Protein AF-A0A7D9LMB5-F1 (afdb_monomer_lite)

Sequence (151 aa):
MSSENQNLAYFPDQPIGTRLKKPTEKGKAYQLEILSQKRQTCYHKLSSLTQRAYEILDAENQISTLETLEDIRDVLDKSKEELNHAQNNLYELLKNESERRESYNWFDLQDQEFMECRLRLIERIQLLEKVQSQNSIAKSVTSGKSRRSEA

Secondary structure (DSSP, 8-state):
---------------------PPPHHHHHHHHHHHHHHHHHHHHHHHHHHHHHHHHHH-TT----HHHHHHHHHHHHHHHHHHHHHHHHHHHH--SHHHHHHHHHHHHHHHHHHHHHHHHHHHHHHHHHHHHHHHHHHHHGGG--------

pLDDT: mean 82.56, std 18.12, range [38.66, 97.94]

Structure (mmCIF, N/CA/C/O backbone):
data_AF-A0A7D9LMB5-F1
#
_entry.id   AF-A0A7D9LMB5-F1
#
loop_
_atom_site.group_PDB
_atom_site.id
_atom_site.type_symbol
_atom_site.label_atom_id
_atom_site.label_alt_id
_atom_site.label_comp_id
_atom_site.label_asym_id
_atom_site.label_entity_id
_atom_site.label_seq_id
_atom_site.pdbx_PDB_ins_code
_atom_site.Cartn_x
_atom_site.Cartn_y
_atom_site.Cartn_z
_atom_site.occupancy
_atom_site.B_iso_or_equiv
_atom_site.auth_seq_id
_atom_site.auth_comp_id
_atom_site.auth_asym_id
_atom_site.auth_atom_id
_atom_site.pdbx_PDB_model_num
ATOM 1 N N . MET A 1 1 ? -9.142 54.000 -62.319 1.00 38.81 1 MET A N 1
ATOM 2 C CA . MET A 1 1 ? -9.589 52.591 -62.370 1.00 38.81 1 MET A CA 1
ATOM 3 C C . MET A 1 1 ? -8.598 51.813 -61.520 1.00 38.81 1 MET A C 1
ATOM 5 O O . MET A 1 1 ? -7.427 51.816 -61.859 1.00 38.81 1 MET A O 1
ATOM 9 N N . SER A 1 2 ? -8.934 51.631 -60.240 1.00 38.66 2 SER A N 1
ATOM 10 C CA . SER A 1 2 ? -9.395 50.347 -59.664 1.00 38.66 2 SER A CA 1
ATOM 11 C C . SER A 1 2 ? -8.253 49.331 -59.602 1.00 38.66 2 SER A C 1
ATOM 13 O O . SER A 1 2 ? -7.862 48.820 -60.640 1.00 38.66 2 SER A O 1
ATOM 15 N N . SER A 1 3 ? -7.594 49.240 -58.438 1.00 44.47 3 SER A N 1
ATOM 16 C CA . SER A 1 3 ? -7.675 48.105 -57.480 1.00 44.47 3 SER A CA 1
ATOM 17 C C . SER A 1 3 ? -6.610 47.050 -57.849 1.00 44.47 3 SER A C 1
ATOM 19 O O . SER A 1 3 ? -6.440 46.764 -59.018 1.00 44.47 3 SER A O 1
ATOM 21 N N . GLU A 1 4 ? -5.777 46.492 -56.971 1.00 41.88 4 GLU A N 1
ATOM 22 C CA . GLU A 1 4 ? -6.090 45.828 -55.708 1.00 41.88 4 GLU A CA 1
ATOM 23 C C . GLU A 1 4 ? -4.864 45.778 -54.775 1.00 41.88 4 GLU A C 1
ATOM 25 O O . GLU A 1 4 ? -3.733 45.530 -55.189 1.00 41.88 4 GLU A O 1
ATOM 30 N N . ASN A 1 5 ? -5.138 45.969 -53.484 1.00 48.66 5 ASN A N 1
ATOM 31 C CA . ASN A 1 5 ? -4.296 45.557 -52.365 1.00 48.66 5 ASN A CA 1
ATOM 32 C C . ASN A 1 5 ? -4.100 44.039 -52.364 1.00 48.66 5 ASN A C 1
ATOM 34 O O . ASN A 1 5 ? -5.105 43.337 -52.438 1.00 48.66 5 ASN A O 1
ATOM 38 N N . GLN A 1 6 ? -2.898 43.545 -52.048 1.00 45.28 6 GLN A N 1
ATOM 39 C CA . GLN A 1 6 ? -2.779 42.347 -51.207 1.00 45.28 6 GLN A CA 1
ATOM 40 C C . GLN A 1 6 ? -1.680 42.525 -50.155 1.00 45.28 6 GLN A C 1
ATOM 42 O O . GLN A 1 6 ? -0.486 42.545 -50.437 1.00 45.28 6 GLN A O 1
ATOM 47 N N . ASN A 1 7 ? -2.165 42.680 -48.921 1.00 46.47 7 ASN A N 1
ATOM 48 C CA . ASN A 1 7 ? -1.457 42.555 -47.658 1.00 46.47 7 ASN A CA 1
ATOM 49 C C . ASN A 1 7 ? -0.517 41.343 -47.659 1.00 46.47 7 ASN A C 1
ATOM 51 O O . ASN A 1 7 ? -0.985 40.205 -47.606 1.00 46.47 7 ASN A O 1
ATOM 55 N N . LEU A 1 8 ? 0.794 41.575 -47.611 1.00 44.53 8 LEU A N 1
ATOM 56 C CA . LEU A 1 8 ? 1.722 40.550 -47.147 1.00 44.53 8 LEU A CA 1
ATOM 57 C C . LEU A 1 8 ? 1.711 40.600 -45.617 1.00 44.53 8 LEU A C 1
ATOM 59 O O . LEU A 1 8 ? 2.386 41.422 -44.998 1.00 44.53 8 LEU A O 1
ATOM 63 N N . ALA A 1 9 ? 0.844 39.784 -45.019 1.00 45.38 9 ALA A N 1
ATOM 64 C CA . ALA A 1 9 ? 0.726 39.658 -43.577 1.00 45.38 9 ALA A CA 1
ATOM 65 C C . ALA A 1 9 ? 2.089 39.296 -42.968 1.00 45.38 9 ALA A C 1
ATOM 67 O O . ALA A 1 9 ? 2.679 38.258 -43.268 1.00 45.38 9 ALA A O 1
ATOM 68 N N . TYR A 1 10 ? 2.574 40.179 -42.102 1.00 45.78 10 TYR A N 1
ATOM 69 C CA . TYR A 1 10 ? 3.621 39.891 -41.138 1.00 45.78 10 TYR A CA 1
ATOM 70 C C . TYR A 1 10 ? 3.111 38.785 -40.204 1.00 45.78 10 TYR A C 1
ATOM 72 O O . TYR A 1 10 ? 2.199 39.013 -39.410 1.00 45.78 10 TYR A O 1
ATOM 80 N N . PHE A 1 11 ? 3.666 37.580 -40.331 1.00 51.88 11 PHE A N 1
ATOM 81 C CA . PHE A 1 11 ? 3.482 36.497 -39.368 1.00 51.88 11 PHE A CA 1
ATOM 82 C C . PHE A 1 11 ? 4.656 36.542 -38.381 1.00 51.88 11 PHE A C 1
ATOM 84 O O . PHE A 1 11 ? 5.750 36.113 -38.751 1.00 51.88 11 PHE A O 1
ATOM 91 N N . PRO A 1 12 ? 4.484 37.075 -37.158 1.00 51.28 12 PRO A N 1
ATOM 92 C CA . PRO A 1 12 ? 5.524 36.995 -36.144 1.00 51.28 12 PRO A CA 1
ATOM 93 C C . PRO A 1 12 ? 5.717 35.535 -35.714 1.00 51.28 12 PRO A C 1
ATOM 95 O O . PRO A 1 12 ? 4.763 34.860 -35.331 1.00 51.28 12 PRO A O 1
ATOM 98 N N . ASP A 1 13 ? 6.963 35.077 -35.834 1.00 54.03 13 ASP A N 1
ATOM 99 C CA . ASP A 1 13 ? 7.607 33.950 -35.158 1.00 54.03 13 ASP A CA 1
ATOM 100 C C . ASP A 1 13 ? 6.711 32.767 -34.756 1.00 54.03 13 ASP A C 1
ATOM 102 O O . ASP A 1 13 ? 6.227 32.650 -33.629 1.00 54.03 13 ASP A O 1
ATOM 106 N N . GLN A 1 14 ? 6.610 31.786 -35.657 1.00 54.12 14 GLN A N 1
ATOM 107 C CA . GLN A 1 14 ? 6.422 30.399 -35.231 1.00 54.12 14 GLN A CA 1
ATOM 108 C C . GLN A 1 14 ? 7.579 30.050 -34.276 1.00 54.12 14 GLN A C 1
ATOM 110 O O . GLN A 1 14 ? 8.737 30.208 -34.677 1.00 54.12 14 GLN A O 1
ATOM 115 N N . PRO A 1 15 ? 7.326 29.582 -33.038 1.00 53.38 15 PRO A N 1
ATOM 116 C CA . PRO A 1 15 ? 8.402 29.194 -32.141 1.00 53.38 15 PRO A CA 1
ATOM 117 C C . PRO A 1 15 ? 9.243 28.113 -32.823 1.00 53.38 15 PRO A C 1
ATOM 119 O O . PRO A 1 15 ? 8.756 27.023 -33.132 1.00 53.38 15 PRO A O 1
ATOM 122 N N . ILE A 1 16 ? 10.506 28.459 -33.092 1.00 54.38 16 ILE A N 1
ATOM 123 C CA . ILE A 1 16 ? 11.532 27.584 -33.657 1.00 54.38 16 ILE A CA 1
ATOM 124 C C . ILE A 1 16 ? 11.484 26.276 -32.879 1.00 54.38 16 ILE A C 1
ATOM 126 O O . ILE A 1 16 ? 11.693 26.261 -31.665 1.00 54.38 16 ILE A O 1
ATOM 130 N N . GLY A 1 17 ? 11.145 25.203 -33.597 1.00 55.44 17 GLY A N 1
ATOM 131 C CA . GLY A 1 17 ? 10.795 23.912 -33.032 1.00 55.44 17 GLY A CA 1
ATOM 132 C C . GLY A 1 17 ? 11.719 23.516 -31.890 1.00 55.44 17 GLY A C 1
ATOM 133 O O . GLY A 1 17 ? 12.920 23.302 -32.078 1.00 55.44 17 GLY A O 1
ATOM 134 N N . THR A 1 18 ? 11.144 23.373 -30.700 1.00 56.66 18 THR A N 1
ATOM 135 C CA . THR A 1 18 ? 11.767 22.624 -29.618 1.00 56.66 18 THR A CA 1
ATOM 136 C C . THR A 1 18 ? 12.031 21.227 -30.159 1.00 56.66 18 THR A C 1
ATOM 138 O O . THR A 1 18 ? 11.128 20.409 -30.320 1.00 56.66 18 THR A O 1
ATOM 141 N N . ARG A 1 19 ? 13.287 20.968 -30.538 1.00 60.69 19 ARG A N 1
ATOM 142 C CA . ARG A 1 19 ? 13.733 19.677 -31.058 1.00 60.69 19 ARG A CA 1
ATOM 143 C C . ARG A 1 19 ? 13.416 18.632 -29.991 1.00 60.69 19 ARG A C 1
ATOM 145 O O . ARG A 1 19 ? 14.155 18.517 -29.015 1.00 60.69 19 ARG A O 1
ATOM 152 N N . LEU A 1 20 ? 12.313 17.902 -30.161 1.00 61.50 20 LEU A N 1
ATOM 153 C CA . LEU A 1 20 ? 11.923 16.788 -29.301 1.00 61.50 20 LEU A CA 1
ATOM 154 C C . LEU A 1 20 ? 13.068 15.773 -29.326 1.00 61.50 20 LEU A C 1
ATOM 156 O O . LEU A 1 20 ? 13.215 14.996 -30.273 1.00 61.50 20 LEU A O 1
ATOM 160 N N . LYS A 1 21 ? 13.941 15.823 -28.313 1.00 68.25 21 LYS A N 1
ATOM 161 C CA . LYS A 1 21 ? 15.036 14.867 -28.159 1.00 68.25 21 LYS A CA 1
ATOM 162 C C . LYS A 1 21 ? 14.401 13.515 -27.865 1.00 68.25 21 LYS A C 1
ATOM 164 O O . LYS A 1 21 ? 13.998 13.247 -26.739 1.00 68.25 21 LYS A O 1
ATOM 169 N N . LYS A 1 22 ? 14.291 12.666 -28.890 1.00 72.81 22 LYS A N 1
ATOM 170 C CA . LYS A 1 22 ? 13.880 11.273 -28.706 1.00 72.81 22 LYS A CA 1
ATOM 171 C C . LYS A 1 22 ? 14.937 10.594 -27.823 1.00 72.81 22 LYS A C 1
ATOM 173 O O . LYS A 1 22 ? 16.111 10.614 -28.200 1.00 72.81 22 LYS A O 1
ATOM 178 N N . PRO A 1 23 ? 14.565 10.025 -26.665 1.00 68.94 23 PRO A N 1
ATOM 179 C CA . PRO A 1 23 ? 15.533 9.391 -25.783 1.00 68.94 23 PRO A CA 1
ATOM 180 C C . PRO A 1 23 ? 16.210 8.214 -26.491 1.00 68.94 23 PRO A C 1
ATOM 182 O O . PRO A 1 23 ? 15.557 7.427 -27.192 1.00 68.94 23 PRO A O 1
ATOM 185 N N . THR A 1 24 ? 17.529 8.118 -26.310 1.00 83.94 24 THR A N 1
ATOM 186 C CA . THR A 1 24 ? 18.348 7.001 -26.795 1.00 83.94 24 THR A CA 1
ATOM 187 C C . THR A 1 24 ? 17.930 5.707 -26.097 1.00 83.94 24 THR A C 1
ATOM 189 O O . THR A 1 24 ? 17.297 5.742 -25.043 1.00 83.94 24 THR A O 1
ATOM 192 N N . GLU A 1 25 ? 18.280 4.549 -26.655 1.00 83.31 25 GLU A N 1
ATOM 193 C CA . GLU A 1 25 ? 17.993 3.260 -26.004 1.00 83.31 25 GLU A CA 1
ATOM 194 C C . GLU A 1 25 ? 18.604 3.178 -24.602 1.00 83.31 25 GLU A C 1
ATOM 196 O O . GLU A 1 25 ? 17.911 2.808 -23.659 1.00 83.31 25 GLU A O 1
ATOM 201 N N . LYS A 1 26 ? 19.846 3.655 -24.439 1.00 86.06 26 LYS A N 1
ATOM 202 C CA . LYS A 1 26 ? 20.494 3.788 -23.125 1.00 86.06 26 LYS A CA 1
ATOM 203 C C . LYS A 1 26 ? 19.705 4.693 -22.174 1.00 86.06 26 LYS A C 1
ATOM 205 O O . LYS A 1 26 ? 19.551 4.358 -21.007 1.00 86.06 26 LYS A O 1
ATOM 210 N N . GLY A 1 27 ? 19.172 5.811 -22.671 1.00 87.25 27 GLY A N 1
ATOM 211 C CA . GLY A 1 27 ? 18.335 6.712 -21.874 1.00 87.25 27 GLY A CA 1
ATOM 212 C C . GLY A 1 27 ? 17.023 6.065 -21.422 1.00 87.25 27 GLY A C 1
ATOM 213 O O . GLY A 1 27 ? 16.609 6.260 -20.285 1.00 87.25 27 GLY A O 1
ATOM 214 N N . LYS A 1 28 ? 16.396 5.249 -22.278 1.00 86.94 28 LYS A N 1
ATOM 215 C CA . LYS A 1 28 ? 15.177 4.500 -21.929 1.00 86.94 28 LYS A CA 1
ATOM 216 C C . LYS A 1 28 ? 15.451 3.409 -20.900 1.00 86.94 28 LYS A C 1
ATOM 218 O O . LYS A 1 28 ? 14.679 3.275 -19.960 1.00 86.94 28 LYS A O 1
ATOM 223 N N . ALA A 1 29 ? 16.544 2.664 -21.063 1.00 89.12 29 ALA A N 1
ATOM 224 C CA . ALA A 1 29 ? 16.953 1.639 -20.106 1.00 89.12 29 ALA A CA 1
ATOM 225 C C . ALA A 1 29 ? 17.210 2.243 -18.716 1.00 89.12 29 ALA A C 1
ATOM 227 O O . ALA A 1 29 ? 16.677 1.753 -17.726 1.00 89.12 29 ALA A O 1
ATOM 228 N N . TYR A 1 30 ? 17.928 3.367 -18.657 1.00 92.56 30 TYR A N 1
ATOM 229 C CA . TYR A 1 30 ? 18.159 4.095 -17.409 1.00 92.56 30 TYR A CA 1
ATOM 230 C C . TYR A 1 30 ? 16.855 4.590 -16.762 1.00 92.56 30 TYR A C 1
ATOM 232 O O . TYR A 1 30 ? 16.664 4.482 -15.554 1.00 92.56 30 TYR A O 1
ATOM 240 N N . GLN A 1 31 ? 15.915 5.098 -17.564 1.00 92.81 31 GLN A N 1
ATOM 241 C CA . GLN A 1 31 ? 14.616 5.537 -17.056 1.00 92.81 31 GLN A CA 1
ATOM 242 C C . GLN A 1 31 ? 13.784 4.373 -16.494 1.00 92.81 31 GLN A C 1
ATOM 244 O O . GLN A 1 31 ? 13.167 4.522 -15.441 1.00 92.81 31 GLN A O 1
ATOM 249 N N . LEU A 1 32 ? 13.784 3.219 -17.168 1.00 93.44 32 LEU A N 1
ATOM 250 C CA . LEU A 1 32 ? 13.135 2.000 -16.676 1.00 93.44 32 LEU A CA 1
ATOM 251 C C . LEU A 1 32 ? 13.726 1.549 -15.338 1.00 93.44 32 LEU A C 1
ATOM 253 O O . LEU A 1 32 ? 12.975 1.205 -14.428 1.00 93.44 32 LEU A O 1
ATOM 257 N N . GLU A 1 33 ? 15.050 1.602 -15.196 1.00 95.31 33 GLU A N 1
ATOM 258 C CA . GLU A 1 33 ? 15.733 1.265 -13.948 1.00 95.31 33 GLU A CA 1
ATOM 259 C C . GLU A 1 33 ? 15.295 2.182 -12.796 1.00 95.31 33 GLU A C 1
ATOM 261 O O . GLU A 1 33 ? 14.884 1.688 -11.746 1.00 95.31 33 GLU A O 1
ATOM 266 N N . ILE A 1 34 ? 15.285 3.504 -13.009 1.00 96.50 34 ILE A N 1
ATOM 267 C CA . ILE A 1 34 ? 14.823 4.472 -12.000 1.00 96.50 34 ILE A CA 1
ATOM 268 C C . ILE A 1 34 ? 13.377 4.188 -11.580 1.00 96.50 34 ILE A C 1
ATOM 270 O O . ILE A 1 34 ? 13.056 4.200 -10.390 1.00 96.50 34 ILE A O 1
ATOM 274 N N . LEU A 1 35 ? 12.483 3.953 -12.542 1.00 95.75 35 LEU A N 1
ATOM 275 C CA . LEU A 1 35 ? 11.070 3.706 -12.250 1.00 95.75 35 LEU A CA 1
ATOM 276 C C . LEU A 1 35 ? 10.861 2.373 -11.526 1.00 95.75 35 LEU A C 1
ATOM 278 O O . LEU A 1 35 ? 10.052 2.308 -10.602 1.00 95.75 35 LEU A O 1
ATOM 282 N N . SER A 1 36 ? 11.627 1.343 -11.891 1.00 95.50 36 SER A N 1
ATOM 283 C CA . SER A 1 36 ? 11.635 0.055 -11.197 1.00 95.50 36 SER A CA 1
ATOM 284 C C . SER A 1 36 ? 12.076 0.212 -9.739 1.00 95.50 36 SER A C 1
ATOM 286 O O . SER A 1 36 ? 11.372 -0.225 -8.828 1.00 95.50 36 SER A O 1
ATOM 288 N N . GLN A 1 37 ? 13.179 0.928 -9.496 1.00 97.06 37 GLN A N 1
ATOM 289 C CA . GLN A 1 37 ? 13.660 1.222 -8.143 1.00 97.06 37 GLN A CA 1
ATOM 290 C C . GLN A 1 37 ? 12.632 2.026 -7.339 1.00 97.06 37 GLN A C 1
ATOM 292 O O . GLN A 1 37 ? 12.371 1.717 -6.177 1.00 97.06 37 GLN A O 1
ATOM 297 N N . LYS A 1 38 ? 11.994 3.029 -7.954 1.00 97.31 38 LYS A N 1
ATOM 298 C CA . LYS A 1 38 ? 10.933 3.810 -7.306 1.00 97.31 38 LYS A CA 1
ATOM 299 C C . LYS A 1 38 ? 9.752 2.928 -6.900 1.00 97.31 38 LYS A C 1
ATOM 301 O O . LYS A 1 38 ? 9.298 3.025 -5.762 1.00 97.31 38 LYS A O 1
ATOM 306 N N . ARG A 1 39 ? 9.282 2.052 -7.796 1.00 97.44 39 ARG A N 1
ATOM 307 C CA . ARG A 1 39 ? 8.217 1.085 -7.494 1.00 97.44 39 ARG A CA 1
ATOM 308 C C . ARG A 1 39 ? 8.601 0.198 -6.315 1.00 97.44 39 ARG A C 1
ATOM 310 O O . ARG A 1 39 ? 7.799 0.034 -5.402 1.00 97.44 39 ARG A O 1
ATOM 317 N N . GLN A 1 40 ? 9.827 -0.319 -6.314 1.00 97.38 40 GLN A N 1
ATOM 318 C CA . GLN A 1 40 ? 10.319 -1.192 -5.254 1.00 97.38 40 GLN A CA 1
ATOM 319 C C . GLN A 1 40 ? 10.362 -0.480 -3.894 1.00 97.38 40 GLN A C 1
ATOM 321 O O . GLN A 1 40 ? 9.927 -1.036 -2.889 1.00 97.38 40 GLN A O 1
ATOM 326 N N . THR A 1 41 ? 10.807 0.777 -3.861 1.00 97.94 41 THR A N 1
ATOM 327 C CA . THR A 1 41 ? 10.800 1.602 -2.644 1.00 97.94 41 THR A CA 1
ATOM 328 C C . THR A 1 41 ? 9.383 1.838 -2.119 1.00 97.94 41 THR A C 1
ATOM 330 O O . THR A 1 41 ? 9.131 1.644 -0.929 1.00 97.94 41 THR A O 1
ATOM 333 N N . CYS A 1 42 ? 8.440 2.218 -2.990 1.00 97.38 42 CYS A N 1
ATOM 334 C CA . CYS A 1 42 ? 7.035 2.391 -2.606 1.00 97.38 42 CYS A CA 1
ATOM 335 C C . CYS A 1 42 ? 6.432 1.082 -2.078 1.00 97.38 42 CYS A C 1
ATOM 337 O O . CYS A 1 42 ? 5.716 1.091 -1.080 1.00 97.38 42 CYS A O 1
ATOM 339 N N . TYR A 1 43 ? 6.768 -0.044 -2.705 1.00 97.56 43 TYR A N 1
ATOM 340 C CA . TYR A 1 43 ? 6.327 -1.361 -2.265 1.00 97.56 43 TYR A CA 1
ATOM 341 C C . TYR A 1 43 ? 6.865 -1.728 -0.882 1.00 97.56 43 TYR A C 1
ATOM 343 O O . TYR A 1 43 ? 6.082 -2.092 -0.015 1.00 97.56 43 TYR A O 1
ATOM 351 N N . HIS A 1 44 ? 8.167 -1.580 -0.629 1.00 97.50 44 HIS A N 1
ATOM 352 C CA . HIS A 1 44 ? 8.736 -1.870 0.690 1.00 97.50 44 HIS A CA 1
ATOM 353 C C . HIS A 1 44 ? 8.106 -1.019 1.796 1.00 97.50 44 HIS A C 1
ATOM 355 O O . HIS A 1 44 ? 7.835 -1.515 2.892 1.00 97.50 44 HIS A O 1
ATOM 361 N N . LYS A 1 45 ? 7.812 0.251 1.498 1.00 97.31 45 LYS A N 1
ATOM 362 C CA . LYS A 1 45 ? 7.071 1.121 2.413 1.00 97.31 45 LYS A CA 1
ATOM 363 C C . LYS A 1 45 ? 5.668 0.567 2.685 1.00 97.31 45 LYS A C 1
ATOM 365 O O . LYS A 1 45 ? 5.309 0.407 3.845 1.00 97.31 45 LYS A O 1
ATOM 370 N N . LEU A 1 46 ? 4.904 0.222 1.648 1.00 97.06 46 LEU A N 1
ATOM 371 C CA . LEU A 1 46 ? 3.563 -0.349 1.808 1.00 97.06 46 LEU A CA 1
ATOM 372 C C . LEU A 1 46 ? 3.583 -1.680 2.577 1.00 97.06 46 LEU A C 1
ATOM 374 O O . LEU A 1 46 ? 2.795 -1.867 3.497 1.00 97.06 46 LEU A O 1
ATOM 378 N N . SER A 1 47 ? 4.505 -2.578 2.235 1.00 97.00 47 SER A N 1
ATOM 379 C CA . SER A 1 47 ? 4.661 -3.891 2.868 1.00 97.00 47 SER A CA 1
ATOM 380 C C . SER A 1 47 ? 5.004 -3.762 4.355 1.00 97.00 47 SER A C 1
ATOM 382 O O . SER A 1 47 ? 4.361 -4.392 5.188 1.00 97.00 47 SER A O 1
ATOM 384 N N . SER A 1 48 ? 5.932 -2.872 4.725 1.00 96.50 48 SER A N 1
ATOM 385 C CA . SER A 1 48 ? 6.263 -2.641 6.141 1.00 96.50 48 SER A CA 1
ATOM 386 C C . SER A 1 48 ? 5.101 -2.042 6.942 1.00 96.50 48 SER A C 1
ATOM 388 O O . SER A 1 48 ? 4.889 -2.422 8.093 1.00 96.50 48 SER A O 1
ATOM 390 N N . LEU A 1 49 ? 4.310 -1.150 6.339 1.00 95.25 49 LEU A N 1
ATOM 391 C CA . LEU A 1 49 ? 3.087 -0.630 6.958 1.00 95.25 49 LEU A CA 1
ATOM 392 C C . LEU A 1 49 ? 2.008 -1.709 7.103 1.00 95.25 49 LEU A C 1
ATOM 394 O O . LEU A 1 49 ? 1.340 -1.759 8.131 1.00 95.25 49 LEU A O 1
ATOM 398 N N . THR A 1 50 ? 1.866 -2.577 6.102 1.00 95.94 50 THR A N 1
ATOM 399 C CA . THR A 1 50 ? 0.915 -3.699 6.105 1.00 95.94 50 THR A CA 1
ATOM 400 C C . THR A 1 50 ? 1.263 -4.685 7.218 1.00 95.94 50 THR A C 1
ATOM 402 O O . THR A 1 50 ? 0.410 -5.035 8.028 1.00 95.94 50 THR A O 1
ATOM 405 N N . GLN A 1 51 ? 2.543 -5.040 7.343 1.00 94.88 51 GLN A N 1
ATOM 406 C CA . GLN A 1 51 ? 3.035 -5.888 8.426 1.00 94.88 51 GLN A CA 1
ATOM 407 C C . GLN A 1 51 ? 2.749 -5.276 9.803 1.00 94.88 51 GLN A C 1
ATOM 409 O O . GLN A 1 51 ? 2.215 -5.943 10.686 1.00 94.88 51 GLN A O 1
ATOM 414 N N . ARG A 1 52 ? 3.035 -3.981 9.975 1.00 92.56 52 ARG A N 1
ATOM 415 C CA . ARG A 1 52 ? 2.738 -3.261 11.219 1.00 92.56 52 ARG A CA 1
ATOM 416 C C . ARG A 1 52 ? 1.239 -3.235 11.536 1.00 92.56 52 ARG A C 1
ATOM 418 O O . ARG A 1 52 ? 0.860 -3.303 12.701 1.00 92.56 52 ARG A O 1
ATOM 425 N N . ALA A 1 53 ? 0.386 -3.101 10.524 1.00 93.00 53 ALA A N 1
ATOM 426 C CA . ALA A 1 53 ? -1.057 -3.143 10.714 1.00 93.00 53 ALA A CA 1
ATOM 427 C C . ALA A 1 53 ? -1.516 -4.522 11.204 1.00 93.00 53 ALA A C 1
ATOM 429 O O . ALA A 1 53 ? -2.296 -4.584 12.153 1.00 93.00 53 ALA A O 1
ATOM 430 N N . TYR A 1 54 ? -0.986 -5.610 10.637 1.00 93.75 54 TYR A N 1
ATOM 431 C CA . TYR A 1 54 ? -1.261 -6.961 11.130 1.00 93.75 54 TYR A CA 1
ATOM 432 C C . TYR A 1 54 ? -0.785 -7.172 12.568 1.00 93.75 54 TYR A C 1
ATOM 434 O O . TYR A 1 54 ? -1.554 -7.660 13.385 1.00 93.75 54 TYR A O 1
ATOM 442 N N . GLU A 1 55 ? 0.419 -6.716 12.921 1.00 91.62 55 GLU A N 1
ATOM 443 C CA . GLU A 1 55 ? 0.921 -6.794 14.303 1.00 91.62 55 GLU A CA 1
ATOM 444 C C . GLU A 1 55 ? -0.026 -6.130 15.312 1.00 91.62 55 GLU A C 1
ATOM 446 O O . GLU A 1 55 ? -0.202 -6.624 16.423 1.00 91.62 55 GLU A O 1
ATOM 451 N N . ILE A 1 56 ? -0.657 -5.020 14.924 1.00 89.25 56 ILE A N 1
ATOM 452 C CA . ILE A 1 56 ? -1.608 -4.290 15.768 1.00 89.25 56 ILE A CA 1
ATOM 453 C C . ILE A 1 56 ? -2.969 -4.990 15.814 1.00 89.25 56 ILE A C 1
ATOM 455 O O . ILE A 1 56 ? -3.600 -5.022 16.869 1.00 89.25 56 ILE A O 1
ATOM 459 N N . LEU A 1 57 ? -3.423 -5.551 14.693 1.00 89.69 57 LEU A N 1
ATOM 460 C CA . LEU A 1 57 ? -4.674 -6.306 14.620 1.00 89.69 57 LEU A CA 1
ATOM 461 C C . LEU A 1 57 ? -4.614 -7.608 15.431 1.00 89.69 57 LEU A C 1
ATOM 463 O O . LEU A 1 57 ? -5.589 -7.940 16.105 1.00 89.69 57 LEU A O 1
ATOM 467 N N . ASP A 1 58 ? -3.478 -8.303 15.390 1.00 87.69 58 ASP A N 1
ATOM 468 C CA . ASP A 1 58 ? -3.273 -9.610 16.024 1.00 87.69 58 ASP A CA 1
ATOM 469 C C . ASP A 1 58 ? -2.850 -9.500 17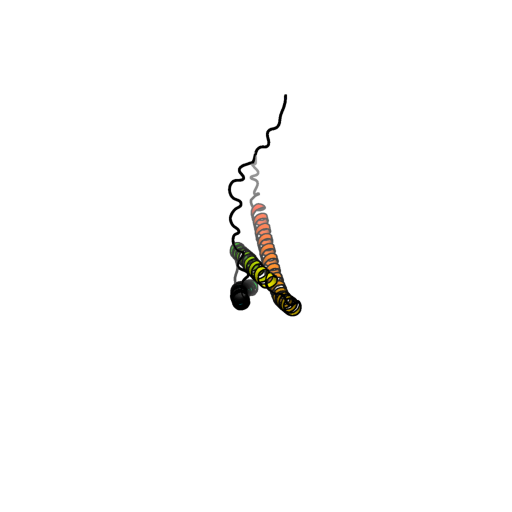.499 1.00 87.69 58 ASP A C 1
ATOM 471 O O . ASP A 1 58 ? -2.850 -10.492 18.233 1.00 87.69 58 ASP A O 1
ATOM 475 N N . ALA A 1 59 ? -2.502 -8.301 17.976 1.00 83.69 59 ALA A N 1
ATOM 476 C CA . ALA A 1 59 ? -2.169 -8.069 19.375 1.00 83.69 59 ALA A CA 1
ATOM 477 C C . ALA A 1 59 ? -3.429 -8.124 20.263 1.00 83.69 59 ALA A C 1
ATOM 479 O O . ALA A 1 59 ? -3.951 -7.097 20.696 1.00 83.69 59 ALA A O 1
ATOM 480 N N . GLU A 1 60 ? -3.876 -9.337 20.610 1.00 61.06 60 GLU A N 1
ATOM 481 C CA . GLU A 1 60 ? -5.063 -9.618 21.445 1.00 61.06 60 GLU A CA 1
ATOM 482 C C . GLU A 1 60 ? -5.094 -8.855 22.785 1.00 61.06 60 GLU A C 1
ATOM 484 O O . GLU A 1 60 ? -6.165 -8.618 23.343 1.00 61.06 60 GLU A O 1
ATOM 489 N N . ASN A 1 61 ? -3.931 -8.429 23.294 1.00 60.38 61 ASN A N 1
ATOM 490 C CA . ASN A 1 61 ? -3.788 -7.746 24.582 1.00 60.38 61 ASN A CA 1
ATOM 491 C C . ASN A 1 61 ? -3.462 -6.244 24.486 1.00 60.38 61 ASN A C 1
ATOM 493 O O . ASN A 1 61 ? -3.377 -5.583 25.524 1.00 60.38 61 ASN A O 1
ATOM 497 N N . GLN A 1 62 ? -3.279 -5.679 23.286 1.00 65.06 62 GLN A N 1
ATOM 498 C CA . GLN A 1 62 ? -3.155 -4.227 23.125 1.00 65.06 62 GLN A CA 1
ATOM 499 C C . GLN A 1 62 ? -4.512 -3.621 22.777 1.00 65.06 62 GLN A C 1
ATOM 501 O O . GLN A 1 62 ? -5.108 -3.894 21.740 1.00 65.06 62 GLN A O 1
ATOM 506 N N . ILE A 1 63 ? -4.995 -2.734 23.648 1.00 64.94 63 ILE A N 1
ATOM 507 C CA . ILE A 1 63 ? -6.113 -1.853 23.318 1.00 64.94 63 ILE A CA 1
ATOM 508 C C . ILE A 1 63 ? -5.574 -0.805 22.340 1.00 64.94 63 ILE A C 1
ATOM 510 O O . ILE A 1 63 ? -5.081 0.244 22.749 1.00 64.94 63 ILE A O 1
ATOM 514 N N . SER A 1 64 ? -5.634 -1.097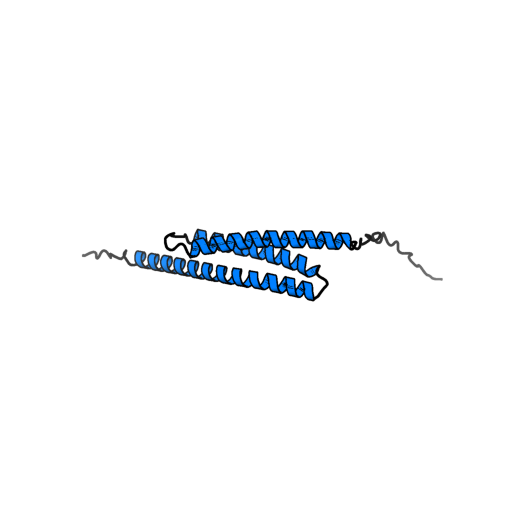 21.044 1.00 78.19 64 SER A N 1
ATOM 515 C CA . SER A 1 64 ? -5.434 -0.085 20.008 1.00 78.19 64 SER A CA 1
ATOM 516 C C . SER A 1 64 ? -6.586 0.912 20.081 1.00 78.19 64 SER A C 1
ATOM 518 O O . SER A 1 64 ? -7.757 0.518 20.121 1.00 78.19 64 SER A O 1
ATOM 520 N N . THR A 1 65 ? -6.273 2.205 20.136 1.00 85.88 65 THR A N 1
ATOM 521 C CA . THR A 1 65 ? -7.308 3.240 20.086 1.00 85.88 65 THR A CA 1
ATOM 522 C C . THR A 1 65 ? -7.882 3.335 18.677 1.00 85.88 65 THR A C 1
ATOM 524 O O . THR A 1 65 ? -7.208 3.000 17.702 1.00 85.88 65 THR A O 1
ATOM 527 N N . LEU A 1 66 ? -9.125 3.812 18.576 1.00 89.31 66 LEU A N 1
ATOM 528 C CA . LEU A 1 66 ? -9.775 4.088 17.293 1.00 89.31 66 LEU A CA 1
ATOM 529 C C . LEU A 1 66 ? -8.889 4.985 16.410 1.00 89.31 66 LEU A C 1
ATOM 531 O O . LEU A 1 66 ? -8.571 4.605 15.291 1.00 89.31 66 LEU A O 1
ATOM 535 N N . GLU A 1 67 ? -8.387 6.081 16.987 1.00 91.12 67 GLU A N 1
ATOM 536 C CA . GLU A 1 67 ? -7.474 7.036 16.344 1.00 91.12 67 GLU A CA 1
ATOM 537 C C . GLU A 1 67 ? -6.223 6.357 15.764 1.00 91.12 67 GLU A C 1
ATOM 539 O O . GLU A 1 67 ? -5.872 6.585 14.614 1.00 91.12 67 GLU A O 1
ATOM 544 N N . THR A 1 68 ? -5.596 5.435 16.506 1.00 91.44 68 THR A N 1
ATOM 545 C CA . THR A 1 68 ? -4.402 4.726 16.010 1.00 91.44 68 THR A CA 1
ATOM 546 C C . THR A 1 68 ? -4.718 3.879 14.776 1.00 91.44 68 THR A C 1
ATOM 548 O O . THR A 1 68 ? -3.911 3.807 13.851 1.00 91.44 68 THR A O 1
ATOM 551 N N . LEU A 1 69 ? -5.875 3.212 14.752 1.00 92.19 69 LEU A N 1
ATOM 552 C CA . LEU A 1 69 ? -6.276 2.381 13.615 1.00 92.19 69 LEU A CA 1
ATOM 553 C C . LEU A 1 69 ? -6.644 3.228 12.391 1.00 92.19 69 LEU A C 1
ATOM 555 O O . LEU A 1 69 ? -6.320 2.842 11.267 1.00 92.19 69 LEU A O 1
ATOM 559 N N . GLU A 1 70 ? -7.287 4.376 12.602 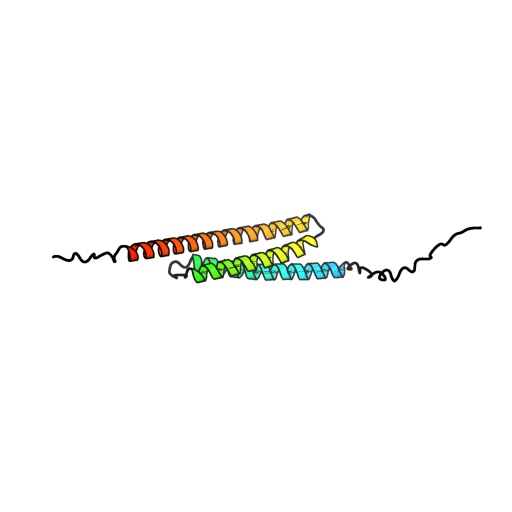1.00 94.31 70 GLU A N 1
ATOM 560 C CA . GLU A 1 70 ? -7.603 5.338 11.542 1.00 94.31 70 GLU A CA 1
ATOM 561 C C . GLU A 1 70 ? -6.335 5.946 10.936 1.00 94.31 70 GLU A C 1
ATOM 563 O O . GLU A 1 70 ? -6.182 5.924 9.716 1.00 94.31 70 GLU A O 1
ATOM 568 N N . ASP A 1 71 ? -5.381 6.370 11.768 1.00 94.31 71 ASP A N 1
ATOM 569 C CA . ASP A 1 71 ? -4.089 6.892 11.313 1.00 94.31 71 ASP A CA 1
ATOM 570 C C . ASP A 1 71 ? -3.331 5.865 10.460 1.00 94.31 71 ASP A C 1
ATOM 572 O O . ASP A 1 71 ? -2.770 6.190 9.410 1.00 94.31 71 ASP A O 1
ATOM 576 N N . ILE A 1 72 ? -3.322 4.598 10.887 1.00 93.44 72 ILE A N 1
ATOM 577 C CA . ILE A 1 72 ? -2.678 3.514 10.135 1.00 93.44 72 ILE A CA 1
ATOM 578 C C . ILE A 1 72 ? -3.364 3.306 8.790 1.00 93.44 72 ILE A C 1
ATOM 580 O O . ILE A 1 72 ? -2.670 3.200 7.777 1.00 93.44 72 ILE A O 1
ATOM 584 N N . ARG A 1 73 ? -4.702 3.265 8.764 1.00 95.25 73 ARG A N 1
ATOM 585 C CA . ARG A 1 73 ? -5.483 3.148 7.526 1.00 95.25 73 ARG A CA 1
ATOM 586 C C . ARG A 1 73 ? -5.145 4.286 6.564 1.00 95.25 73 ARG A C 1
ATOM 588 O O . ARG A 1 73 ? -4.875 4.025 5.397 1.00 95.25 73 ARG A O 1
ATOM 595 N N . ASP A 1 74 ? -5.111 5.523 7.042 1.00 96.50 74 ASP A N 1
ATOM 596 C CA . ASP A 1 74 ? -4.890 6.695 6.194 1.00 96.50 74 ASP A CA 1
ATOM 597 C C . ASP A 1 74 ? -3.459 6.721 5.622 1.00 96.50 74 ASP A C 1
ATOM 599 O O . ASP A 1 74 ? -3.243 7.017 4.441 1.00 96.50 74 ASP A O 1
ATOM 603 N N . VAL A 1 75 ? -2.460 6.340 6.427 1.00 96.06 75 VAL A N 1
ATOM 604 C CA . VAL 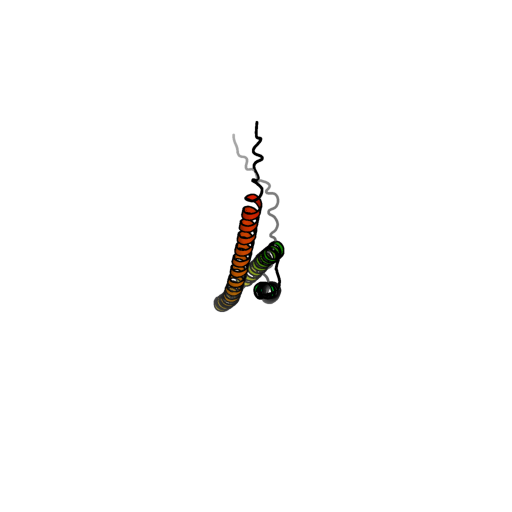A 1 75 ? -1.067 6.203 5.970 1.00 96.06 75 VAL A CA 1
ATOM 605 C C . VAL A 1 75 ? -0.906 5.041 4.980 1.00 96.06 75 VAL A C 1
ATOM 607 O O . VAL A 1 75 ? -0.128 5.156 4.022 1.00 96.06 75 VAL A O 1
ATOM 610 N N . LEU A 1 76 ? -1.630 3.939 5.187 1.00 95.81 76 LEU A N 1
ATOM 611 C CA . LEU A 1 76 ? -1.684 2.803 4.267 1.00 95.81 76 LEU A CA 1
ATOM 612 C C . LEU A 1 76 ? -2.291 3.202 2.921 1.00 95.81 76 LEU A C 1
ATOM 614 O O . LEU A 1 76 ? -1.653 2.979 1.892 1.00 95.81 76 LEU A O 1
ATOM 618 N N . ASP A 1 77 ? -3.459 3.845 2.928 1.00 96.88 77 ASP A N 1
ATOM 619 C CA . ASP A 1 77 ? -4.165 4.289 1.722 1.00 96.88 77 ASP A CA 1
ATOM 620 C C . ASP A 1 77 ? -3.287 5.245 0.901 1.00 96.88 77 ASP A C 1
ATOM 622 O O . ASP A 1 77 ? -3.067 5.033 -0.294 1.00 96.88 77 ASP A O 1
ATOM 626 N N . LYS A 1 78 ? -2.645 6.220 1.555 1.00 97.50 78 LYS A N 1
ATOM 627 C CA . LYS A 1 78 ? -1.696 7.122 0.889 1.00 97.50 78 LYS A CA 1
ATOM 628 C C . LYS A 1 78 ? -0.490 6.387 0.296 1.00 97.50 78 LYS A C 1
ATOM 630 O O . LYS A 1 78 ? -0.053 6.679 -0.817 1.00 97.50 78 LYS A O 1
ATOM 635 N N . SER A 1 79 ? 0.082 5.433 1.029 1.00 96.38 79 SER A N 1
ATOM 636 C CA . SER A 1 79 ? 1.234 4.660 0.538 1.00 96.38 79 SER A CA 1
ATOM 637 C C . SER A 1 79 ? 0.847 3.750 -0.628 1.00 96.38 79 SER A C 1
ATOM 639 O O . SER A 1 79 ? 1.655 3.515 -1.532 1.00 96.38 79 SER A O 1
ATOM 641 N N . LYS A 1 80 ? -0.402 3.279 -0.650 1.00 97.31 80 LYS A N 1
ATOM 642 C CA . LYS A 1 80 ? -0.953 2.522 -1.765 1.00 97.31 80 LYS A CA 1
ATOM 643 C C . LYS A 1 80 ? -1.096 3.385 -3.016 1.00 97.31 80 LYS A C 1
ATOM 645 O O . LYS A 1 80 ? -0.678 2.957 -4.090 1.00 97.31 80 LYS A O 1
ATOM 650 N N . GLU A 1 81 ? -1.594 4.612 -2.887 1.00 97.88 81 GLU A N 1
ATOM 651 C CA . GLU A 1 81 ? -1.638 5.572 -3.997 1.00 97.88 81 GLU A CA 1
ATOM 652 C C . GLU A 1 81 ? -0.239 5.839 -4.576 1.00 97.88 81 GLU A C 1
ATOM 654 O O . GLU A 1 81 ? -0.050 5.803 -5.795 1.00 97.88 81 GLU A O 1
ATOM 659 N N . GLU A 1 82 ? 0.771 6.029 -3.720 1.00 97.38 82 GLU A N 1
ATOM 660 C CA . GLU A 1 82 ? 2.167 6.204 -4.146 1.00 97.38 82 GLU A CA 1
ATOM 661 C C . GLU A 1 82 ? 2.676 5.005 -4.970 1.00 97.38 82 GLU A C 1
ATOM 663 O O . GLU A 1 82 ? 3.307 5.194 -6.018 1.00 97.38 82 GLU A O 1
ATOM 668 N N . LEU A 1 83 ? 2.376 3.773 -4.536 1.00 97.50 83 LEU A N 1
ATOM 669 C CA . LEU A 1 83 ? 2.724 2.559 -5.275 1.00 97.50 83 LEU A CA 1
ATOM 670 C C . LEU A 1 83 ? 1.978 2.474 -6.613 1.00 97.50 83 LEU A C 1
ATOM 672 O O . LEU A 1 83 ? 2.601 2.159 -7.627 1.00 97.50 83 LEU A O 1
ATOM 676 N N . ASN A 1 84 ? 0.683 2.796 -6.640 1.00 97.00 84 ASN A N 1
ATOM 677 C CA . ASN A 1 84 ? -0.125 2.800 -7.862 1.00 97.00 84 ASN A CA 1
ATOM 678 C C . ASN A 1 84 ? 0.459 3.774 -8.896 1.00 97.00 84 ASN A C 1
ATOM 680 O O . ASN A 1 84 ? 0.642 3.423 -10.063 1.00 97.00 84 ASN A O 1
ATOM 684 N N . HIS A 1 85 ? 0.843 4.976 -8.461 1.00 97.75 85 HIS A N 1
ATOM 685 C CA . HIS A 1 85 ? 1.523 5.941 -9.318 1.00 97.75 85 HIS A CA 1
ATOM 686 C C . HIS A 1 85 ? 2.877 5.425 -9.819 1.00 97.75 85 HIS A C 1
ATOM 688 O O . HIS A 1 85 ? 3.199 5.589 -10.997 1.00 97.75 85 HIS A O 1
ATOM 694 N N . ALA A 1 86 ? 3.695 4.811 -8.961 1.00 97.00 86 ALA A N 1
ATOM 695 C CA . ALA A 1 86 ? 4.987 4.263 -9.374 1.00 97.00 86 ALA A CA 1
ATOM 696 C C . ALA A 1 86 ? 4.832 3.114 -10.387 1.00 97.00 86 ALA A C 1
ATOM 698 O O . ALA A 1 86 ? 5.553 3.081 -11.387 1.00 97.00 86 ALA A O 1
ATOM 699 N N . GLN A 1 87 ? 3.861 2.223 -10.168 1.00 96.44 87 GLN A N 1
ATOM 700 C CA . GLN A 1 87 ? 3.540 1.122 -11.071 1.00 96.44 87 GLN A CA 1
ATOM 701 C C . GLN A 1 87 ? 3.050 1.627 -12.430 1.00 96.44 87 GLN A C 1
ATOM 703 O O . GLN A 1 87 ? 3.567 1.175 -13.448 1.00 96.44 87 GLN A O 1
ATOM 708 N N . ASN A 1 88 ? 2.108 2.574 -12.464 1.00 96.06 88 ASN A N 1
ATOM 709 C CA . ASN A 1 88 ? 1.584 3.115 -13.722 1.00 96.06 88 ASN A CA 1
ATOM 710 C C . ASN A 1 88 ? 2.690 3.767 -14.558 1.00 96.06 88 ASN A C 1
ATOM 712 O O . ASN A 1 88 ? 2.829 3.456 -15.739 1.00 96.06 88 ASN A O 1
ATOM 716 N N . ASN A 1 89 ? 3.548 4.576 -13.927 1.00 95.38 89 ASN A N 1
ATOM 717 C CA . ASN A 1 89 ? 4.691 5.185 -14.609 1.00 95.38 89 ASN A CA 1
ATOM 718 C C . ASN A 1 89 ? 5.626 4.129 -15.220 1.00 95.38 89 ASN A C 1
ATOM 720 O O . ASN A 1 89 ? 6.083 4.290 -16.347 1.00 95.38 89 ASN A O 1
ATOM 724 N N . LEU A 1 90 ? 5.925 3.044 -14.494 1.00 94.62 90 LEU A N 1
ATOM 725 C CA . LEU A 1 90 ? 6.746 1.954 -15.026 1.00 94.62 90 LEU A CA 1
ATOM 726 C C . LEU A 1 90 ? 6.038 1.240 -16.186 1.00 94.62 90 LEU A C 1
ATOM 728 O O . LEU A 1 90 ? 6.641 1.020 -17.235 1.00 94.62 90 LEU A O 1
ATOM 732 N N . TYR A 1 91 ? 4.761 0.900 -16.004 1.00 93.94 91 TYR A N 1
ATOM 733 C CA . TYR A 1 91 ? 3.956 0.142 -16.959 1.00 93.94 91 TYR A CA 1
ATOM 734 C C . TYR A 1 91 ? 3.829 0.846 -18.316 1.00 93.94 91 TYR A C 1
ATOM 736 O O . TYR A 1 91 ? 3.945 0.198 -19.357 1.00 93.94 91 TYR A O 1
ATOM 744 N N . GLU A 1 92 ? 3.663 2.171 -18.318 1.00 92.81 92 GLU A N 1
ATOM 745 C CA . GLU A 1 92 ? 3.598 2.987 -19.538 1.00 92.81 92 GLU A CA 1
ATOM 746 C C . GLU A 1 92 ? 4.869 2.893 -20.397 1.00 92.81 92 GLU A C 1
ATOM 748 O O . GLU A 1 92 ? 4.802 2.994 -21.626 1.00 92.81 92 GLU A O 1
ATOM 753 N N . LEU A 1 93 ? 6.030 2.664 -19.774 1.00 92.06 93 LEU A N 1
ATOM 754 C CA . LEU A 1 93 ? 7.311 2.557 -20.473 1.00 92.06 93 LEU A CA 1
ATOM 755 C C . LEU A 1 93 ? 7.629 1.141 -20.963 1.00 92.06 93 LEU A C 1
ATOM 757 O O . LEU A 1 93 ? 8.464 0.989 -21.863 1.00 92.06 93 LEU A O 1
ATOM 761 N N . LEU A 1 94 ? 6.970 0.118 -20.416 1.00 92.81 94 LEU A N 1
ATOM 762 C CA . LEU A 1 94 ? 7.107 -1.256 -20.888 1.00 92.81 94 LEU A CA 1
ATOM 763 C C . LEU A 1 94 ? 6.506 -1.373 -22.288 1.00 92.81 94 LEU A C 1
ATOM 765 O O . LEU A 1 94 ? 5.388 -0.921 -22.543 1.00 92.81 94 LEU A O 1
ATOM 769 N N . LYS A 1 95 ? 7.247 -1.984 -23.213 1.00 89.06 95 LYS A N 1
ATOM 770 C CA . LYS A 1 95 ? 6.818 -2.146 -24.613 1.00 89.06 95 LYS A CA 1
ATOM 771 C C . LYS A 1 95 ? 6.403 -3.565 -24.948 1.00 89.06 95 LYS A C 1
ATOM 773 O O . LYS A 1 95 ? 5.578 -3.757 -25.834 1.00 89.06 95 LYS A O 1
ATOM 778 N N . ASN A 1 96 ? 7.001 -4.539 -24.272 1.00 92.50 96 ASN A N 1
ATOM 779 C CA . ASN A 1 96 ? 6.699 -5.940 -24.470 1.00 92.50 96 ASN A CA 1
ATOM 780 C C . ASN A 1 96 ? 5.441 -6.310 -23.676 1.00 92.50 96 ASN A C 1
ATOM 782 O O . ASN A 1 96 ? 5.321 -5.992 -22.492 1.00 92.50 96 ASN A O 1
ATOM 786 N N . GLU A 1 97 ? 4.512 -7.016 -24.316 1.00 93.25 97 GLU A N 1
ATOM 787 C CA . GLU A 1 97 ? 3.319 -7.539 -23.649 1.00 93.25 97 GLU A CA 1
ATOM 788 C C . GLU A 1 97 ? 3.664 -8.518 -22.527 1.00 93.25 97 GLU A C 1
ATOM 790 O O . GLU A 1 97 ? 2.987 -8.530 -21.500 1.00 93.25 97 GLU A O 1
ATOM 795 N N . SER A 1 98 ? 4.732 -9.305 -22.689 1.00 94.81 98 SER A N 1
ATOM 796 C CA . SER A 1 98 ? 5.195 -10.230 -21.652 1.00 94.81 98 SER A CA 1
ATOM 797 C C . SER A 1 98 ? 5.622 -9.480 -20.391 1.00 94.81 98 SER A C 1
ATOM 799 O O . SER A 1 98 ? 5.171 -9.817 -19.301 1.00 94.81 98 SER A O 1
ATOM 801 N N . GLU A 1 99 ? 6.425 -8.422 -20.541 1.00 93.75 99 GLU A N 1
ATOM 802 C CA . GLU A 1 99 ? 6.886 -7.589 -19.420 1.00 93.75 99 GLU A CA 1
ATOM 803 C C . GLU A 1 99 ? 5.715 -6.868 -18.746 1.00 93.75 99 GLU A C 1
ATOM 805 O O . GLU A 1 99 ? 5.645 -6.788 -17.521 1.00 93.75 99 GLU A O 1
ATOM 810 N N . ARG A 1 100 ? 4.758 -6.359 -19.535 1.00 94.25 100 ARG A N 1
ATOM 811 C CA . ARG A 1 100 ? 3.538 -5.741 -19.001 1.00 94.25 100 ARG A CA 1
ATOM 812 C C . ARG A 1 100 ? 2.715 -6.731 -18.191 1.00 94.25 100 ARG A C 1
ATOM 814 O O . ARG A 1 100 ? 2.265 -6.383 -17.104 1.00 94.25 100 ARG A O 1
ATOM 821 N N . ARG A 1 101 ? 2.523 -7.948 -18.703 1.00 96.25 101 ARG A N 1
ATOM 822 C CA . ARG A 1 101 ? 1.772 -9.000 -18.011 1.00 96.25 101 ARG A CA 1
ATOM 823 C C . ARG A 1 101 ? 2.453 -9.397 -16.708 1.00 96.25 101 ARG A C 1
ATOM 825 O O . ARG A 1 101 ? 1.789 -9.466 -15.685 1.00 96.25 101 ARG A O 1
ATOM 832 N N . GLU A 1 102 ? 3.764 -9.607 -16.732 1.00 95.56 102 GLU A N 1
ATOM 833 C CA . GLU A 1 102 ? 4.542 -9.921 -15.532 1.00 95.56 102 GLU A CA 1
ATOM 834 C C . GLU A 1 102 ? 4.461 -8.794 -14.496 1.00 95.56 102 GLU A C 1
ATOM 836 O O . GLU A 1 102 ? 4.167 -9.036 -13.327 1.00 95.56 102 GLU A O 1
ATOM 841 N N . SER A 1 103 ? 4.633 -7.547 -14.941 1.00 94.44 103 SER A N 1
ATOM 842 C CA . SER A 1 103 ? 4.525 -6.367 -14.084 1.00 94.44 103 SER A CA 1
ATOM 843 C C . SER A 1 103 ? 3.132 -6.215 -13.469 1.00 94.44 103 SER A C 1
ATOM 845 O O . SER A 1 103 ? 3.018 -5.874 -12.292 1.00 94.44 103 SER A O 1
ATOM 847 N N . TYR A 1 104 ? 2.078 -6.477 -14.245 1.00 95.19 104 TYR A N 1
ATOM 848 C CA . TYR A 1 104 ? 0.697 -6.440 -13.771 1.00 95.19 104 TYR A CA 1
ATOM 849 C C . TYR A 1 104 ? 0.414 -7.554 -12.761 1.00 95.19 104 TYR A C 1
ATOM 851 O O . TYR A 1 104 ? -0.072 -7.266 -11.675 1.00 95.19 104 TYR A O 1
ATOM 859 N N . ASN A 1 105 ? 0.787 -8.798 -13.072 1.00 96.44 105 ASN A N 1
ATOM 860 C CA . ASN A 1 105 ? 0.578 -9.941 -12.182 1.00 96.44 105 ASN A CA 1
ATOM 861 C C . ASN A 1 105 ? 1.285 -9.750 -10.837 1.00 96.44 105 ASN A C 1
ATOM 863 O O . ASN A 1 105 ? 0.712 -10.035 -9.791 1.00 96.44 105 ASN A O 1
ATOM 867 N N . TRP A 1 106 ? 2.524 -9.248 -10.856 1.00 96.31 106 TRP A N 1
ATOM 868 C CA . TRP A 1 106 ? 3.244 -8.933 -9.624 1.00 96.31 106 TRP A CA 1
ATOM 869 C C . TRP A 1 106 ? 2.482 -7.908 -8.778 1.00 96.31 106 TRP A C 1
ATOM 871 O O . TRP A 1 106 ? 2.354 -8.091 -7.569 1.00 96.31 106 TRP A O 1
ATOM 881 N N . PHE A 1 107 ? 1.966 -6.853 -9.413 1.00 94.69 107 PHE A N 1
ATOM 882 C CA . PHE A 1 107 ? 1.239 -5.786 -8.735 1.00 94.69 107 PHE A CA 1
ATOM 883 C C . PHE A 1 107 ? -0.114 -6.254 -8.184 1.00 94.69 107 PHE A C 1
ATOM 885 O O . PHE A 1 107 ? -0.446 -5.894 -7.060 1.00 94.69 107 PHE A O 1
ATOM 892 N N . ASP A 1 108 ? -0.852 -7.079 -8.930 1.00 96.50 108 ASP A N 1
ATOM 893 C CA . ASP A 1 108 ? -2.148 -7.632 -8.514 1.00 96.50 108 ASP A CA 1
ATOM 894 C C . ASP A 1 108 ? -2.028 -8.460 -7.227 1.00 96.50 108 ASP A C 1
ATOM 896 O O . ASP A 1 108 ? -2.811 -8.287 -6.298 1.00 96.50 108 ASP A O 1
ATOM 900 N N . LEU A 1 109 ? -0.971 -9.272 -7.107 1.00 95.69 109 LEU A N 1
ATOM 901 C CA . LEU A 1 109 ? -0.690 -10.019 -5.876 1.00 95.69 109 LEU A CA 1
ATOM 902 C C . LEU A 1 109 ? -0.499 -9.095 -4.663 1.00 95.69 109 LEU A C 1
ATOM 904 O O . LEU A 1 109 ? -1.007 -9.389 -3.584 1.00 95.69 109 LEU A O 1
ATOM 908 N N . GLN A 1 110 ? 0.198 -7.966 -4.836 1.00 93.75 110 GLN A N 1
ATOM 909 C CA . GLN A 1 110 ? 0.388 -7.005 -3.741 1.00 93.75 110 GLN A CA 1
ATOM 910 C C . GLN A 1 110 ? -0.901 -6.225 -3.438 1.00 93.75 110 GLN A C 1
ATOM 912 O O . GLN A 1 110 ? -1.112 -5.781 -2.311 1.00 93.75 110 GLN A O 1
ATOM 917 N N . ASP A 1 111 ? -1.754 -6.018 -4.445 1.00 94.38 111 ASP A N 1
ATOM 918 C CA . ASP A 1 111 ? -3.053 -5.361 -4.292 1.00 94.38 111 ASP A CA 1
ATOM 919 C C . ASP A 1 111 ? -3.998 -6.201 -3.431 1.00 94.38 111 ASP A C 1
ATOM 921 O O . ASP A 1 111 ? -4.640 -5.675 -2.525 1.00 94.38 111 ASP A O 1
ATOM 925 N N . GLN A 1 112 ? -4.010 -7.516 -3.655 1.00 95.94 112 GLN A N 1
ATOM 926 C CA . GLN A 1 112 ? -4.810 -8.459 -2.877 1.00 95.94 112 GLN A CA 1
ATOM 927 C C . GLN A 1 112 ? -4.415 -8.464 -1.393 1.00 95.94 112 GLN A C 1
ATOM 929 O O . GLN A 1 112 ? -5.286 -8.315 -0.536 1.00 95.94 112 GLN A O 1
ATOM 934 N N . GLU A 1 113 ? -3.116 -8.563 -1.083 1.00 94.19 113 GLU A N 1
ATOM 935 C CA . GLU A 1 113 ? -2.617 -8.539 0.302 1.00 94.19 113 GLU A CA 1
ATOM 936 C C . GLU A 1 113 ? -2.984 -7.230 1.018 1.00 94.19 113 GLU A C 1
ATOM 938 O O . GLU A 1 113 ? -3.467 -7.233 2.155 1.00 94.19 113 GLU A O 1
ATOM 943 N N . PHE A 1 114 ? -2.807 -6.100 0.330 1.00 95.19 114 PHE A N 1
ATOM 944 C CA . PHE A 1 114 ? -3.194 -4.792 0.846 1.00 95.19 114 PHE A CA 1
ATOM 945 C C . PHE A 1 114 ? -4.702 -4.707 1.122 1.00 95.19 114 PHE A C 1
ATOM 947 O O . PHE A 1 114 ? -5.112 -4.234 2.184 1.00 95.19 114 PHE A O 1
ATOM 954 N N . MET A 1 115 ? -5.531 -5.160 0.178 1.00 96.00 115 MET A N 1
ATOM 955 C CA . MET A 1 115 ? -6.987 -5.102 0.299 1.00 96.00 115 MET A CA 1
ATOM 956 C C . MET A 1 115 ? -7.494 -5.936 1.474 1.00 96.00 115 MET A C 1
ATOM 958 O O . MET A 1 115 ? -8.384 -5.486 2.198 1.00 96.00 115 MET A O 1
ATOM 962 N N . GLU A 1 116 ? -6.904 -7.109 1.703 1.00 96.44 116 GLU A N 1
ATOM 963 C CA . GLU A 1 116 ? -7.215 -7.937 2.866 1.00 96.44 116 GLU A CA 1
ATOM 964 C C . GLU A 1 116 ? -6.878 -7.213 4.176 1.00 96.44 116 GLU A C 1
ATOM 966 O O . GLU A 1 116 ? -7.736 -7.088 5.055 1.00 96.44 116 GLU A O 1
ATOM 971 N N . CYS A 1 117 ? -5.666 -6.661 4.289 1.00 95.56 117 CYS A N 1
ATOM 972 C CA . CYS A 1 117 ? -5.251 -5.910 5.473 1.00 95.56 117 CYS A CA 1
ATOM 973 C C . CYS A 1 117 ? -6.180 -4.718 5.744 1.00 95.56 117 CYS A C 1
ATOM 975 O O . CYS A 1 117 ? -6.612 -4.486 6.878 1.00 95.56 117 CYS A O 1
ATOM 977 N N . ARG A 1 118 ? -6.510 -3.958 4.695 1.00 96.56 118 ARG A N 1
ATOM 978 C CA . ARG A 1 118 ? -7.384 -2.786 4.782 1.00 96.56 118 ARG A CA 1
ATOM 979 C C . ARG A 1 118 ? -8.788 -3.158 5.247 1.00 96.56 118 ARG A C 1
ATOM 981 O O . ARG A 1 118 ? -9.362 -2.446 6.070 1.00 96.56 118 ARG A O 1
ATOM 988 N N . LEU A 1 119 ? -9.337 -4.266 4.748 1.00 96.50 119 LEU A N 1
ATOM 989 C CA . LEU A 1 119 ? -10.654 -4.746 5.157 1.00 96.50 119 LEU A CA 1
ATOM 990 C C . LEU A 1 119 ? -10.679 -5.075 6.654 1.00 96.50 119 LEU A C 1
ATOM 992 O O . LEU A 1 119 ? -11.558 -4.587 7.363 1.00 96.50 119 LEU A O 1
ATOM 996 N N . ARG A 1 120 ? -9.675 -5.803 7.154 1.00 95.12 120 ARG A N 1
ATOM 997 C CA . ARG A 1 120 ? -9.582 -6.141 8.585 1.00 95.12 120 ARG A CA 1
ATOM 998 C C . ARG A 1 120 ? -9.457 -4.903 9.477 1.00 95.12 120 ARG A C 1
ATOM 1000 O O . ARG A 1 120 ? -10.081 -4.845 10.537 1.00 95.12 120 ARG A O 1
ATOM 1007 N N . LEU A 1 121 ? -8.699 -3.888 9.047 1.00 94.19 121 LEU A N 1
ATOM 1008 C CA . LEU A 1 121 ? -8.630 -2.599 9.750 1.00 94.19 121 LEU A CA 1
ATOM 1009 C C . LEU A 1 121 ? -10.005 -1.932 9.844 1.00 94.19 121 LEU A C 1
ATOM 1011 O O . LEU A 1 121 ? -10.404 -1.499 10.924 1.00 94.19 121 LEU A O 1
ATOM 1015 N N . ILE A 1 122 ? -10.743 -1.878 8.734 1.00 95.00 122 ILE A N 1
ATOM 1016 C CA . ILE A 1 122 ? -12.084 -1.280 8.691 1.00 95.00 122 ILE A CA 1
ATOM 1017 C C . ILE A 1 122 ? -13.046 -2.028 9.616 1.00 95.00 122 ILE A C 1
ATOM 1019 O O . ILE A 1 122 ? -13.757 -1.395 10.394 1.00 95.00 122 ILE A O 1
ATOM 1023 N N . GLU A 1 123 ? -13.048 -3.359 9.578 1.00 94.00 123 GLU A N 1
ATOM 1024 C CA . GLU A 1 123 ? -13.881 -4.177 10.464 1.00 94.00 123 GLU A CA 1
ATOM 1025 C C . GLU A 1 123 ? -13.563 -3.902 11.940 1.00 94.00 123 GLU A C 1
ATOM 1027 O O . GLU A 1 123 ? -14.469 -3.710 12.756 1.00 94.00 123 GLU A O 1
ATOM 1032 N N . ARG A 1 124 ? -12.275 -3.804 12.293 1.00 92.31 124 ARG A N 1
ATOM 1033 C CA . ARG A 1 124 ? -11.846 -3.509 13.664 1.00 92.31 124 ARG A CA 1
ATOM 1034 C C . ARG A 1 124 ? -12.292 -2.123 14.131 1.00 92.31 124 ARG A C 1
ATOM 1036 O O . ARG A 1 124 ? -12.774 -2.004 15.261 1.00 92.31 124 ARG A O 1
ATOM 1043 N N . ILE A 1 125 ? -12.148 -1.108 13.279 1.00 93.25 125 ILE A N 1
ATOM 1044 C CA . ILE A 1 125 ? -12.604 0.271 13.517 1.00 93.25 125 ILE A CA 1
ATOM 1045 C C . ILE A 1 125 ? -14.113 0.274 13.790 1.00 93.25 125 ILE A C 1
ATOM 1047 O O . ILE A 1 125 ? -14.541 0.711 14.858 1.00 93.25 125 ILE A O 1
ATOM 1051 N N . GLN A 1 126 ? -14.909 -0.331 12.905 1.00 93.25 126 GLN A N 1
ATOM 1052 C CA . GLN A 1 126 ? -16.370 -0.391 13.038 1.00 93.25 126 GLN A CA 1
ATOM 1053 C C . GLN A 1 126 ? -16.826 -1.084 14.330 1.00 93.25 126 GLN A C 1
ATOM 1055 O O . GLN A 1 126 ? -17.791 -0.663 14.978 1.00 93.25 126 GLN A O 1
ATOM 1060 N N . LEU A 1 127 ? -16.133 -2.151 14.743 1.00 91.44 127 LEU A N 1
ATOM 1061 C CA . LEU A 1 127 ? -16.414 -2.829 16.010 1.00 91.44 127 LEU A CA 1
ATOM 1062 C C . LEU A 1 127 ? -16.167 -1.911 17.216 1.00 91.44 127 LEU A C 1
ATOM 1064 O O . LEU A 1 127 ? -16.985 -1.886 18.139 1.00 91.44 127 LEU A O 1
ATOM 1068 N N . LEU A 1 128 ? -15.073 -1.144 17.214 1.00 89.75 128 LEU A N 1
ATOM 1069 C CA . LEU A 1 128 ? -14.766 -0.193 18.287 1.00 89.75 128 LEU A CA 1
ATOM 1070 C C . LEU A 1 128 ? -15.780 0.956 18.341 1.00 89.75 128 LEU A C 1
ATOM 1072 O O . LEU A 1 128 ? -16.278 1.269 19.425 1.00 89.75 128 LEU A O 1
ATOM 1076 N N . GLU A 1 129 ? -16.150 1.525 17.193 1.00 91.62 129 GLU A N 1
ATOM 1077 C CA . GLU A 1 129 ? -17.171 2.579 17.089 1.00 91.62 129 GLU A CA 1
ATOM 1078 C C . GLU A 1 129 ? -18.521 2.122 17.659 1.00 91.62 129 GLU A C 1
ATOM 1080 O O . GLU A 1 129 ? -19.185 2.850 18.411 1.00 91.62 129 GLU A O 1
ATOM 1085 N N . LYS A 1 130 ? -18.920 0.881 17.355 1.00 90.75 130 LYS A N 1
ATOM 1086 C CA . LYS A 1 130 ? -20.157 0.286 17.871 1.00 90.75 130 LYS A CA 1
ATOM 1087 C C . LYS A 1 130 ? -20.124 0.136 19.391 1.00 90.75 130 LYS A C 1
ATOM 1089 O O . LYS A 1 130 ? -21.094 0.503 20.056 1.00 90.75 130 LYS A O 1
ATOM 1094 N N . VAL A 1 131 ? -19.020 -0.362 19.951 1.00 87.75 131 VAL A N 1
ATOM 1095 C CA . VAL A 1 131 ? -18.855 -0.515 21.408 1.00 87.75 131 VAL A CA 1
ATOM 1096 C C . VAL A 1 131 ? -18.877 0.847 22.107 1.00 87.75 131 VAL A C 1
ATOM 1098 O O . VAL A 1 131 ? -19.544 1.010 23.132 1.00 87.75 131 VAL A O 1
ATOM 1101 N N . GLN A 1 132 ? -18.206 1.855 21.546 1.00 85.56 132 GLN A N 1
ATOM 1102 C CA . GLN A 1 132 ? -18.206 3.213 22.093 1.00 85.56 132 GLN A CA 1
ATOM 1103 C C . GLN A 1 132 ? -19.612 3.831 22.088 1.00 85.56 132 GLN A C 1
ATOM 1105 O O . GLN A 1 132 ? -20.031 4.425 23.087 1.00 85.56 132 GLN A O 1
ATOM 1110 N N . SER A 1 133 ? -20.366 3.622 21.009 1.00 84.75 133 SER A N 1
ATOM 1111 C CA . SER A 1 133 ? -21.748 4.093 20.867 1.00 84.75 133 SER A CA 1
ATOM 1112 C C . SER A 1 133 ? -22.714 3.393 21.831 1.00 84.75 133 SER A C 1
ATOM 1114 O O . SER A 1 133 ? -23.581 4.027 22.425 1.00 84.75 133 SER A O 1
ATOM 1116 N N . GLN A 1 134 ? -22.569 2.086 22.053 1.00 84.06 134 GLN A N 1
ATOM 1117 C CA . GLN A 1 134 ? -23.401 1.360 23.022 1.00 84.06 134 GLN A CA 1
ATOM 1118 C C . GLN A 1 134 ? -23.128 1.806 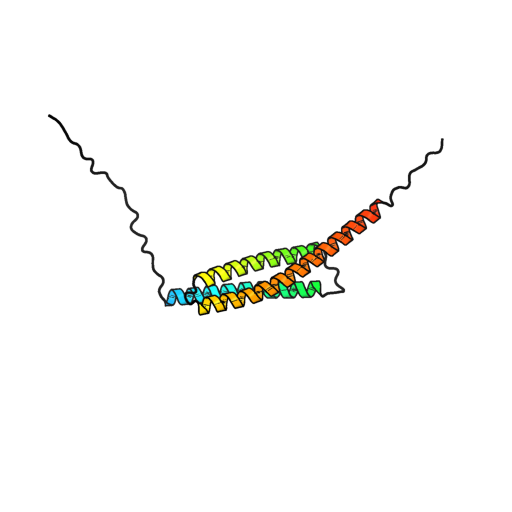24.467 1.00 84.06 134 GLN A C 1
ATOM 1120 O O . GLN A 1 134 ? -24.058 1.973 25.261 1.00 84.06 134 GLN A O 1
ATOM 1125 N N . ASN A 1 135 ? -21.862 2.063 24.803 1.00 76.12 135 ASN A N 1
ATOM 1126 C CA . ASN A 1 135 ? -21.467 2.538 26.129 1.00 76.12 135 ASN A CA 1
ATOM 1127 C C . ASN A 1 135 ? -21.964 3.962 26.431 1.00 76.12 135 ASN A C 1
ATOM 1129 O O . ASN A 1 135 ? -22.275 4.268 27.585 1.00 76.12 135 ASN A O 1
ATOM 1133 N N . SER A 1 136 ? -22.051 4.841 25.429 1.00 73.12 136 SER A N 1
ATOM 1134 C CA . SER A 1 136 ? -22.589 6.196 25.610 1.00 73.12 136 SER A CA 1
ATOM 1135 C C . SER A 1 136 ? -24.105 6.187 25.849 1.00 73.12 136 SER A C 1
ATOM 1137 O O . SER A 1 136 ? -24.595 6.922 26.714 1.00 73.12 136 SER A O 1
ATOM 1139 N N . ILE A 1 137 ? -24.839 5.294 25.174 1.00 69.19 137 ILE A N 1
ATOM 1140 C CA . ILE A 1 137 ? -26.275 5.076 25.400 1.00 69.19 137 ILE A CA 1
ATOM 1141 C C . ILE A 1 137 ? -26.514 4.557 26.824 1.00 69.19 137 ILE A C 1
ATOM 1143 O O . ILE A 1 137 ? -27.295 5.144 27.565 1.00 69.19 137 ILE A O 1
ATOM 1147 N N . ALA A 1 138 ? -25.798 3.521 27.271 1.00 64.50 138 ALA A N 1
ATOM 1148 C CA . ALA A 1 138 ? -25.989 2.953 28.612 1.00 64.50 138 ALA A CA 1
ATOM 1149 C C . ALA A 1 138 ? -25.769 3.973 29.754 1.00 64.50 138 ALA A C 1
ATOM 1151 O O . ALA A 1 138 ? -26.489 3.957 30.755 1.00 64.50 138 ALA A O 1
ATOM 1152 N N . LYS A 1 139 ? -24.809 4.897 29.592 1.00 61.12 139 LYS A N 1
ATOM 1153 C CA . LYS A 1 139 ? -24.520 5.964 30.568 1.00 61.12 139 LYS A CA 1
ATOM 1154 C C . LYS A 1 139 ? -25.574 7.075 30.606 1.00 61.12 139 LYS A C 1
ATOM 1156 O O . LYS A 1 139 ? -25.692 7.755 31.621 1.00 61.12 139 LYS A O 1
ATOM 1161 N N . SER A 1 140 ? -26.334 7.277 29.531 1.00 59.50 140 SER A N 1
ATOM 1162 C CA . SER A 1 140 ? -27.345 8.340 29.456 1.00 59.50 140 SER A CA 1
ATOM 1163 C C . SER A 1 140 ? -28.712 7.917 30.012 1.00 59.50 140 SER A C 1
ATOM 1165 O O . SER A 1 140 ? -29.444 8.770 30.506 1.00 59.50 140 SER A O 1
ATOM 1167 N N . VAL A 1 141 ? -29.034 6.616 30.055 1.00 58.41 141 VAL A N 1
ATOM 1168 C CA . VAL A 1 141 ? -30.318 6.123 30.614 1.00 58.41 141 VAL A CA 1
ATOM 1169 C C . VAL A 1 141 ? -30.370 6.178 32.153 1.00 58.41 141 VAL A C 1
ATOM 1171 O O . VAL A 1 141 ? -31.444 6.141 32.749 1.00 58.41 141 VAL A O 1
ATOM 1174 N N . THR A 1 142 ? -29.232 6.304 32.842 1.00 56.19 142 THR A N 1
ATOM 1175 C CA . THR A 1 142 ? -29.158 6.195 34.314 1.00 56.19 142 THR A CA 1
ATOM 1176 C C . THR A 1 142 ? -29.340 7.513 35.083 1.00 56.19 142 THR A C 1
ATOM 1178 O O . THR A 1 142 ? -29.386 7.487 36.313 1.00 56.19 142 THR A O 1
ATOM 1181 N N . SER A 1 143 ? -29.505 8.663 34.416 1.00 55.25 143 SER A N 1
ATOM 1182 C CA . SER A 1 143 ? -29.662 9.971 35.087 1.00 55.25 143 SER A CA 1
ATOM 1183 C C . SER A 1 143 ? -31.115 10.364 35.417 1.00 55.25 143 SER A C 1
ATOM 1185 O O . SER A 1 143 ? -31.357 11.403 36.031 1.00 55.25 143 SER A O 1
ATOM 1187 N N . GLY A 1 144 ? -32.099 9.517 35.101 1.00 52.97 144 GLY A N 1
ATOM 1188 C CA . GLY A 1 144 ? -33.525 9.769 35.332 1.00 52.97 144 GLY A CA 1
ATOM 1189 C C . GLY A 1 144 ? -34.037 9.469 36.748 1.00 52.97 144 GLY A C 1
ATOM 1190 O O . GLY A 1 144 ? -35.044 8.781 36.888 1.00 52.97 144 GLY A O 1
ATOM 1191 N N . LYS A 1 145 ? -33.407 9.975 37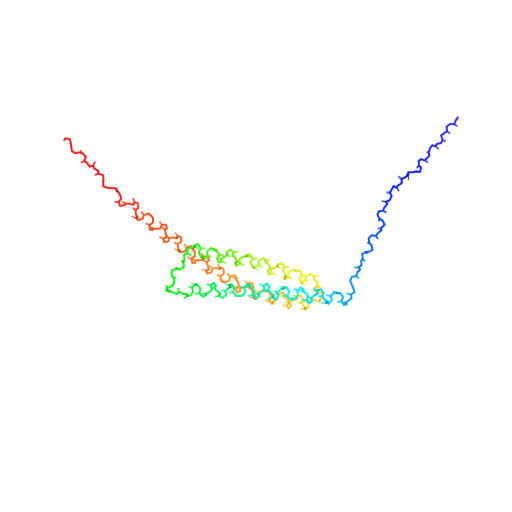.819 1.00 56.53 145 LYS A N 1
ATOM 1192 C CA . LYS A 1 145 ? -34.071 10.046 39.142 1.00 56.53 145 LYS A CA 1
ATOM 1193 C C . LYS A 1 145 ? -34.900 11.328 39.212 1.00 56.53 145 LYS A C 1
ATOM 1195 O O . LYS A 1 145 ? -34.468 12.356 39.725 1.00 56.53 145 LYS A O 1
ATOM 1200 N N . SER A 1 146 ? -36.104 11.239 38.649 1.00 57.19 146 SER A N 1
ATOM 1201 C CA . SER A 1 146 ? -37.164 12.240 38.758 1.00 57.19 146 SER A CA 1
ATOM 1202 C C . SER A 1 146 ? -37.458 12.539 40.232 1.00 57.19 146 SER A C 1
ATOM 1204 O O . SER A 1 146 ? -37.931 11.671 40.966 1.00 57.19 146 SER A O 1
ATOM 1206 N N . ARG A 1 147 ? -37.181 13.773 40.670 1.00 54.88 147 ARG A N 1
ATOM 1207 C CA . ARG A 1 147 ? -37.655 14.308 41.953 1.00 54.88 147 ARG A CA 1
ATOM 1208 C C . ARG A 1 147 ? -39.176 14.420 41.881 1.00 54.88 147 ARG A C 1
ATOM 1210 O O . ARG A 1 147 ? -39.697 15.330 41.246 1.00 54.88 147 ARG A O 1
ATOM 1217 N N . ARG A 1 148 ? -39.887 13.489 42.514 1.00 49.56 148 ARG A N 1
ATOM 1218 C CA . ARG A 1 148 ? -41.319 13.635 42.775 1.00 49.56 148 ARG A CA 1
ATOM 1219 C C . ARG A 1 148 ? -41.451 14.558 43.986 1.00 49.56 148 ARG A C 1
ATOM 1221 O O . ARG A 1 148 ? -41.170 14.152 45.105 1.00 49.56 148 ARG A O 1
ATOM 1228 N N . SER A 1 149 ? -41.756 15.824 43.733 1.00 53.69 149 SER A N 1
ATOM 1229 C CA . SER A 1 149 ? -42.183 16.781 44.751 1.00 53.69 149 SER A CA 1
ATOM 1230 C C . SER A 1 149 ? -43.557 16.353 45.267 1.00 53.69 149 SER A C 1
ATOM 1232 O O . SER A 1 149 ? -44.520 16.364 44.500 1.00 53.69 149 SER A O 1
ATOM 1234 N N . GLU A 1 150 ? -43.631 15.932 46.528 1.00 50.88 150 GLU A N 1
ATOM 1235 C CA . GLU A 1 150 ? -44.894 15.825 47.262 1.00 50.88 150 GLU A CA 1
ATOM 1236 C C . GLU A 1 150 ? -45.317 17.233 47.698 1.00 50.88 150 GLU A C 1
ATOM 1238 O O . GLU A 1 150 ? -44.488 18.014 48.175 1.00 50.88 150 GLU A O 1
ATOM 1243 N N . ALA A 1 151 ? -46.584 17.553 47.442 1.00 52.31 151 ALA A N 1
ATOM 1244 C CA . ALA A 1 151 ? -47.282 18.745 47.906 1.00 52.31 151 ALA A CA 1
ATOM 1245 C C . ALA A 1 151 ? -48.257 18.342 49.014 1.00 52.31 151 ALA A C 1
ATOM 1247 O O . ALA A 1 151 ? -48.776 17.202 48.928 1.00 52.31 151 ALA A O 1
#

Organism: Paramuricea clavata (NCBI:txid317549)

Radius of gyration: 30.81 Å; chains: 1; bounding box: 68×63×110 Å

Foldseek 3Di:
DDDDDDDPDDDPDDDPDPPPPDDDPVRLVVQLVVLVVQLVVLLVQLVVLLVVLVVVLPPPPDPDDLVNLVVSLVSNVVSVVSNVVSLVSNLVSDDDPVVNVVSVVVVVVSVVSSVVSNVSSVVVSVVVVVVVVVVVVVVVVPPPPDPPDDD